Protein AF-A0A8F9XMP9-F1 (afdb_monomer_lite)

Secondary structure (DSSP, 8-state):
--------SSHHHHHHSSTTS--------------S-------SEEEE-TT--EEETTEEE--SS-EEEE-HHHHHHHHHHHHHHHHHHHHHHHHT-

pLDDT: mean 76.73, std 20.65, range [41.66, 98.12]

Organism: NCBI:txid2862869

Radius of gyration: 33.9 Å; chains: 1; bounding box: 42×20×126 Å

Sequence (97 aa):
MKPRSSCSAITLTMMLSVLLTGCGSVSSGPKASPSAPLNIYQPRVLLLKAGQPIQTAAGIYTPQTDETWHSPAAFEALEQETLNLSAALAQERARTK

Foldseek 3Di:
DDDDDDPDDPVVVVVVVVVVPDPPPPPPPPPDDVDDPPPPDDDQKDWAAAQDWDQDPVGIDGHNHTDIDGDPVVVVVVVVVVVVVVVVVVVVVVVVD

Structure (mmCIF, N/CA/C/O backbone):
data_AF-A0A8F9XMP9-F1
#
_entry.id   AF-A0A8F9XMP9-F1
#
loop_
_atom_site.group_PDB
_atom_site.id
_atom_site.type_symbol
_atom_site.label_atom_id
_atom_site.label_alt_id
_atom_site.label_comp_id
_atom_site.label_asym_id
_atom_site.label_entity_id
_atom_site.label_seq_id
_atom_site.pdbx_PDB_ins_code
_atom_site.Cartn_x
_atom_site.Cartn_y
_atom_site.Cartn_z
_atom_site.occupancy
_atom_site.B_iso_or_equiv
_atom_site.auth_seq_id
_atom_site.auth_comp_id
_atom_site.auth_asym_id
_atom_site.auth_atom_id
_atom_site.pdbx_PDB_model_num
ATOM 1 N N . MET A 1 1 ? -15.083 9.867 95.010 1.00 41.66 1 MET A N 1
ATOM 2 C CA . MET A 1 1 ? -15.404 9.136 93.760 1.00 41.66 1 MET A CA 1
ATOM 3 C C . MET A 1 1 ? -15.043 10.037 92.585 1.00 41.66 1 MET A C 1
ATOM 5 O O . MET A 1 1 ? -15.247 11.237 92.682 1.00 41.66 1 MET A O 1
ATOM 9 N N . LYS A 1 2 ? -14.378 9.493 91.562 1.00 45.03 2 LYS A N 1
ATOM 10 C CA . LYS A 1 2 ? -13.570 10.215 90.563 1.00 45.03 2 LYS A CA 1
ATOM 11 C C . LYS A 1 2 ? -14.203 10.015 89.177 1.00 45.03 2 LYS A C 1
ATOM 13 O O . LYS A 1 2 ? -14.421 8.854 88.835 1.00 45.03 2 LYS A O 1
ATOM 18 N N . PRO A 1 3 ? -14.483 11.053 88.371 1.00 48.00 3 PRO A N 1
ATOM 19 C CA . PRO A 1 3 ? -14.897 10.840 86.990 1.00 48.00 3 PRO A CA 1
ATOM 20 C C . PRO A 1 3 ? -13.662 10.608 86.106 1.00 48.00 3 PRO A C 1
ATOM 22 O O . PRO A 1 3 ? -12.705 11.382 86.132 1.00 48.00 3 PRO A O 1
ATOM 25 N N . ARG A 1 4 ? -13.674 9.527 85.322 1.00 50.19 4 ARG A N 1
ATOM 26 C CA . ARG A 1 4 ? -12.771 9.313 84.183 1.00 50.19 4 ARG A CA 1
ATOM 27 C C . ARG A 1 4 ? -13.602 9.516 82.922 1.00 50.19 4 ARG A C 1
ATOM 29 O O . ARG A 1 4 ? -14.479 8.706 82.650 1.00 50.19 4 ARG A O 1
ATOM 36 N N . SER A 1 5 ? -13.353 10.607 82.200 1.00 51.59 5 SER A N 1
ATOM 37 C CA . SER A 1 5 ? -14.007 10.889 80.921 1.00 51.59 5 SER A CA 1
ATOM 38 C C . SER A 1 5 ? -13.043 10.549 79.785 1.00 51.59 5 SER A C 1
ATOM 40 O O . SER A 1 5 ? -11.973 11.145 79.662 1.00 51.59 5 SER A O 1
ATOM 42 N N . SER A 1 6 ? -13.400 9.527 79.014 1.00 52.97 6 SER A N 1
ATOM 43 C CA . SER A 1 6 ? -12.620 8.961 77.916 1.00 52.97 6 SER A CA 1
ATOM 44 C C . SER A 1 6 ? -12.798 9.800 76.650 1.00 52.97 6 SER A C 1
ATOM 46 O O . SER A 1 6 ? -13.744 9.602 75.896 1.00 52.97 6 SER A O 1
ATOM 48 N N . CYS A 1 7 ? -11.876 10.728 76.401 1.00 54.25 7 CYS A N 1
ATOM 49 C CA . CYS A 1 7 ? -11.818 11.532 75.181 1.00 54.25 7 CYS A CA 1
ATOM 50 C C . CYS A 1 7 ? -10.607 11.077 74.350 1.00 54.25 7 CYS A C 1
ATOM 52 O O . CYS A 1 7 ? -9.551 11.699 74.395 1.00 54.25 7 CYS A O 1
ATOM 54 N N . SER A 1 8 ? -10.680 9.908 73.703 1.00 55.47 8 SER A N 1
ATOM 55 C CA . SER A 1 8 ? -9.523 9.400 72.936 1.00 55.47 8 SER A CA 1
ATOM 56 C C . SER A 1 8 ? -9.849 8.366 71.851 1.00 55.47 8 SER A C 1
ATOM 58 O O . SER A 1 8 ? -8.974 7.619 71.433 1.00 55.47 8 SER A O 1
ATOM 60 N N . ALA A 1 9 ? -11.099 8.279 71.387 1.00 51.66 9 ALA A N 1
ATOM 61 C CA . ALA A 1 9 ? -11.465 7.311 70.341 1.00 51.66 9 ALA A CA 1
ATOM 62 C C . ALA A 1 9 ? -11.846 7.957 68.999 1.00 51.66 9 ALA A C 1
ATOM 64 O O . ALA A 1 9 ? -11.686 7.330 67.960 1.00 51.66 9 ALA A O 1
ATOM 65 N N . ILE A 1 10 ? -12.306 9.213 68.995 1.00 53.25 10 ILE A N 1
ATOM 66 C CA . ILE A 1 10 ? -12.866 9.846 67.786 1.00 53.25 10 ILE A CA 1
ATOM 67 C C . ILE A 1 10 ? -11.769 10.478 66.909 1.00 53.25 10 ILE A C 1
ATOM 69 O O . ILE A 1 10 ? -11.908 10.563 65.692 1.00 53.25 10 ILE A O 1
ATOM 73 N N . THR A 1 11 ? -10.630 10.862 67.487 1.00 51.69 11 THR A N 1
ATOM 74 C CA . THR A 1 11 ? -9.548 11.533 66.746 1.00 51.69 11 THR A CA 1
ATOM 75 C C . THR A 1 11 ? -8.698 10.580 65.904 1.00 51.69 11 THR A C 1
ATOM 77 O O . THR A 1 11 ? -8.071 11.013 64.941 1.00 51.69 11 THR A O 1
ATOM 80 N N . LEU A 1 12 ? -8.677 9.282 66.232 1.00 52.22 12 LEU A N 1
ATOM 81 C CA . LEU A 1 12 ? -7.840 8.310 65.522 1.00 52.22 12 LEU A CA 1
ATOM 82 C C . LEU A 1 12 ? -8.442 7.903 64.165 1.00 52.22 12 LEU A C 1
ATOM 84 O O . LEU A 1 12 ? -7.710 7.567 63.239 1.00 52.22 12 LEU A O 1
ATOM 88 N N . THR A 1 13 ? -9.767 7.973 64.015 1.00 52.34 13 THR A N 1
ATOM 89 C CA . THR A 1 13 ? -10.454 7.510 62.799 1.00 52.34 13 THR A CA 1
ATOM 90 C C . THR A 1 13 ? -10.391 8.524 61.652 1.00 52.34 13 THR A C 1
ATOM 92 O O . THR A 1 13 ? -10.403 8.120 60.494 1.00 52.34 13 THR A O 1
ATOM 95 N N . MET A 1 14 ? -10.245 9.826 61.938 1.00 52.94 14 MET A N 1
ATOM 96 C CA . MET A 1 14 ? -10.131 10.859 60.892 1.00 52.94 14 MET A CA 1
ATOM 97 C C . MET A 1 14 ? -8.741 10.967 60.248 1.00 52.94 14 MET A C 1
ATOM 99 O O . MET A 1 14 ? -8.624 11.492 59.143 1.00 52.94 14 MET A O 1
ATOM 103 N N . MET A 1 15 ? -7.689 10.445 60.886 1.00 53.81 15 MET A N 1
ATOM 104 C CA . MET A 1 15 ? -6.337 10.458 60.306 1.00 53.81 15 MET A CA 1
ATOM 105 C C . MET A 1 15 ? -6.112 9.333 59.285 1.00 53.81 15 MET A C 1
ATOM 107 O O . MET A 1 15 ? -5.231 9.445 58.435 1.00 53.81 15 MET A O 1
ATOM 111 N N . LEU A 1 16 ? -6.928 8.272 59.307 1.00 52.31 16 LEU A N 1
ATOM 112 C CA . LEU A 1 16 ? -6.766 7.128 58.404 1.00 52.31 16 LEU A CA 1
ATOM 113 C C . LEU A 1 16 ? -7.370 7.370 57.006 1.00 52.31 16 LEU A C 1
ATOM 115 O O . LEU A 1 16 ? -6.918 6.780 56.029 1.00 52.31 16 LEU A O 1
ATOM 119 N N . SER A 1 17 ? -8.342 8.279 56.876 1.00 51.91 17 SER A N 1
ATOM 120 C CA . SER A 1 17 ? -8.987 8.608 55.593 1.00 51.91 17 SER A CA 1
ATOM 121 C C . SER A 1 17 ? -8.187 9.575 54.709 1.00 51.91 17 SER A C 1
ATOM 123 O O . SER A 1 17 ? -8.479 9.697 53.521 1.00 51.91 17 SER A O 1
ATOM 125 N N . VAL A 1 18 ? -7.163 10.246 55.248 1.00 56.19 18 VAL A N 1
ATOM 126 C CA . VAL A 1 18 ? -6.312 11.181 54.481 1.00 56.19 18 VAL A CA 1
ATOM 127 C C . VAL A 1 18 ? -5.215 10.446 53.696 1.00 56.19 18 VAL A C 1
ATOM 129 O O . VAL A 1 18 ? -4.720 10.958 52.698 1.00 56.19 18 VAL A O 1
ATOM 132 N N . LEU A 1 19 ? -4.887 9.205 54.071 1.00 55.44 19 LEU A N 1
ATOM 133 C CA . LEU A 1 19 ? -3.862 8.399 53.396 1.00 55.44 19 LEU A CA 1
ATOM 134 C C . LEU A 1 19 ? -4.349 7.707 52.109 1.00 55.44 19 LEU A C 1
ATOM 136 O O . LEU A 1 19 ? -3.518 7.245 51.332 1.00 55.44 19 LEU A O 1
ATOM 140 N N . LEU A 1 20 ? -5.664 7.644 51.850 1.00 54.25 20 LEU A N 1
ATOM 141 C CA . LEU A 1 20 ? -6.217 6.979 50.655 1.00 54.25 20 LEU A CA 1
ATOM 142 C C . LEU A 1 20 ? -6.529 7.923 49.481 1.00 54.25 20 LEU A C 1
ATOM 144 O O . LEU A 1 20 ? -6.826 7.450 48.385 1.00 54.25 20 LEU A O 1
ATOM 148 N N . THR A 1 21 ? -6.427 9.239 49.666 1.00 61.00 21 THR A N 1
ATOM 149 C CA . THR A 1 21 ? -6.742 10.218 48.614 1.00 61.00 21 THR A CA 1
ATOM 150 C C . THR A 1 21 ? -5.454 10.854 48.108 1.00 61.00 21 THR A C 1
ATOM 152 O O . THR A 1 21 ? -5.052 11.913 48.579 1.00 61.00 21 THR A O 1
ATOM 155 N N . GLY A 1 22 ? -4.773 10.196 47.162 1.00 52.31 22 GLY A N 1
ATOM 156 C CA . GLY A 1 22 ? -3.568 10.796 46.585 1.00 52.31 22 GLY A CA 1
ATOM 157 C C . GLY A 1 22 ? -2.714 9.990 45.608 1.00 52.31 22 GLY A C 1
ATOM 158 O O . GLY A 1 22 ? -1.637 10.466 45.280 1.00 52.31 22 GLY A O 1
ATOM 159 N N . CYS A 1 23 ? -3.133 8.831 45.087 1.00 52.75 23 CYS A N 1
ATOM 160 C CA . CYS A 1 23 ? -2.501 8.274 43.877 1.00 52.75 23 CYS A CA 1
ATOM 161 C C . CYS A 1 23 ? -3.135 8.896 42.625 1.00 52.75 23 CYS A C 1
ATOM 163 O O . CYS A 1 23 ? -3.733 8.221 41.794 1.00 52.75 23 CYS A O 1
ATOM 165 N N . GLY A 1 24 ? -3.017 10.218 42.501 1.00 51.66 24 GLY A N 1
ATOM 166 C CA . GLY A 1 24 ? -3.131 10.883 41.212 1.00 51.66 24 GLY A CA 1
ATOM 167 C C . GLY A 1 24 ? -1.841 10.620 40.451 1.00 51.66 24 GLY A C 1
ATOM 168 O O . GLY A 1 24 ? -0.913 11.422 40.515 1.00 51.66 24 GLY A O 1
ATOM 169 N N . SER A 1 25 ? -1.754 9.478 39.771 1.00 52.19 25 SER A N 1
ATOM 170 C CA . SER A 1 25 ? -0.719 9.246 38.770 1.00 52.19 25 SER A CA 1
ATOM 171 C C . SER A 1 25 ? -0.938 10.237 37.631 1.00 52.19 25 SER A C 1
ATOM 173 O O . SER A 1 25 ? -1.598 9.940 36.641 1.00 52.19 25 SER A O 1
ATOM 175 N N . VAL A 1 26 ? -0.367 11.433 37.758 1.00 54.59 26 VAL A N 1
ATOM 176 C CA . VAL A 1 26 ? 0.071 12.173 36.582 1.00 54.59 26 VAL A CA 1
ATOM 177 C C . VAL A 1 26 ? 1.132 11.295 35.939 1.00 54.59 26 VAL A C 1
ATOM 179 O O . VAL A 1 26 ? 2.277 11.247 36.381 1.00 54.59 26 VAL A O 1
ATOM 182 N N . SER A 1 27 ? 0.734 10.504 34.943 1.00 49.75 27 SER A N 1
ATOM 183 C CA . SER A 1 27 ? 1.703 9.849 34.084 1.00 49.75 27 SER A CA 1
ATOM 184 C C . SER A 1 27 ? 2.456 10.967 33.371 1.00 49.75 27 SER A C 1
ATOM 186 O O . SER A 1 27 ? 2.009 11.491 32.349 1.00 49.75 27 SER A O 1
ATOM 188 N N . SER A 1 28 ? 3.608 11.352 33.907 1.00 53.50 28 SER A N 1
ATOM 189 C CA . SER A 1 28 ? 4.713 11.793 33.079 1.00 53.50 28 SER A CA 1
ATOM 190 C C . SER A 1 28 ? 5.041 10.606 32.179 1.00 53.50 28 SER A C 1
ATOM 192 O O . SER A 1 28 ? 5.873 9.760 32.501 1.00 53.50 28 SER A O 1
ATOM 194 N N . GLY A 1 29 ? 4.309 10.499 31.064 1.00 49.75 29 GLY A N 1
ATOM 195 C CA . GLY A 1 29 ? 4.688 9.613 29.976 1.00 49.75 29 GLY A CA 1
ATOM 196 C C . GLY A 1 29 ? 6.168 9.861 29.688 1.00 49.75 29 GLY A C 1
ATOM 197 O O . GLY A 1 29 ? 6.609 11.015 29.794 1.00 49.75 29 GLY A O 1
ATOM 198 N N . PRO A 1 30 ? 6.961 8.813 29.415 1.00 48.94 30 PRO A N 1
ATOM 199 C CA . PRO A 1 30 ? 8.372 8.995 29.140 1.00 48.94 30 PRO A CA 1
ATOM 200 C C . PRO A 1 30 ? 8.471 10.049 28.042 1.00 48.94 30 PRO A C 1
ATOM 202 O O . PRO A 1 30 ? 7.923 9.863 26.954 1.00 48.94 30 PRO A O 1
ATOM 205 N N . LYS A 1 31 ? 9.109 11.190 28.349 1.00 47.47 31 LYS A N 1
ATOM 206 C CA . LYS A 1 31 ? 9.568 12.113 27.312 1.00 47.47 31 LYS A CA 1
ATOM 207 C C . LYS A 1 31 ? 10.317 11.220 26.350 1.00 47.47 31 LYS A C 1
ATOM 209 O O . LYS A 1 31 ? 11.303 10.609 26.766 1.00 47.47 31 LYS A O 1
ATOM 214 N N . ALA A 1 32 ? 9.785 11.074 25.139 1.00 49.41 32 ALA A N 1
ATOM 215 C CA . ALA A 1 32 ? 10.449 10.334 24.096 1.00 49.41 32 ALA A CA 1
ATOM 216 C C . ALA A 1 32 ? 11.866 10.906 24.026 1.00 49.41 32 ALA A C 1
ATOM 218 O O . ALA A 1 32 ? 12.085 12.036 23.589 1.00 49.41 32 ALA A O 1
ATOM 219 N N . SER A 1 33 ? 12.819 10.126 24.541 1.00 48.97 33 SER A N 1
ATOM 220 C CA . SER A 1 33 ? 14.196 10.154 24.079 1.00 48.97 33 SER A CA 1
ATOM 221 C C . SER A 1 33 ? 14.127 10.225 22.552 1.00 48.97 33 SER A C 1
ATOM 223 O O . SER A 1 33 ? 13.176 9.649 22.011 1.00 48.97 33 SER A O 1
ATOM 225 N N . PRO A 1 34 ? 15.036 10.914 21.842 1.00 51.84 34 PRO A N 1
ATOM 226 C CA . PRO A 1 34 ? 15.100 10.832 20.387 1.00 51.84 34 PRO A CA 1
ATOM 227 C C . PRO A 1 34 ? 15.375 9.367 20.039 1.00 51.84 34 PRO A C 1
ATOM 229 O O . PRO A 1 34 ? 16.511 8.903 19.993 1.00 51.84 34 PRO A O 1
ATOM 232 N N . SER A 1 35 ? 14.294 8.598 19.964 1.00 50.62 35 SER A N 1
ATOM 233 C CA . SER A 1 35 ? 14.305 7.160 19.907 1.00 50.62 35 SER A CA 1
ATOM 234 C C . SER A 1 35 ? 14.844 6.851 18.539 1.00 50.62 35 SER A C 1
ATOM 236 O O . SER A 1 35 ? 14.311 7.355 17.545 1.00 50.62 35 SER A O 1
ATOM 238 N N . ALA A 1 36 ? 15.884 6.022 18.503 1.00 59.62 36 ALA A N 1
ATOM 239 C CA . ALA A 1 36 ? 16.211 5.233 17.331 1.00 59.62 36 ALA A CA 1
ATOM 240 C C . ALA A 1 36 ? 14.909 4.873 16.596 1.00 59.62 36 ALA A C 1
ATOM 242 O O . ALA A 1 36 ? 13.942 4.521 17.286 1.00 59.62 36 ALA A O 1
ATOM 243 N N . PRO A 1 37 ? 14.848 5.037 15.259 1.00 56.00 37 PRO A N 1
ATOM 244 C CA . PRO A 1 37 ? 13.612 4.905 14.504 1.00 56.00 37 PRO A CA 1
ATOM 245 C C . PRO A 1 37 ? 12.931 3.622 14.950 1.00 56.00 37 PRO A C 1
ATOM 247 O O . PRO A 1 37 ? 13.488 2.532 14.817 1.00 56.00 37 PRO A O 1
ATOM 250 N N . LEU A 1 38 ? 11.780 3.787 15.599 1.00 58.94 38 LEU A N 1
ATOM 251 C CA . LEU A 1 38 ? 10.973 2.690 16.089 1.00 58.94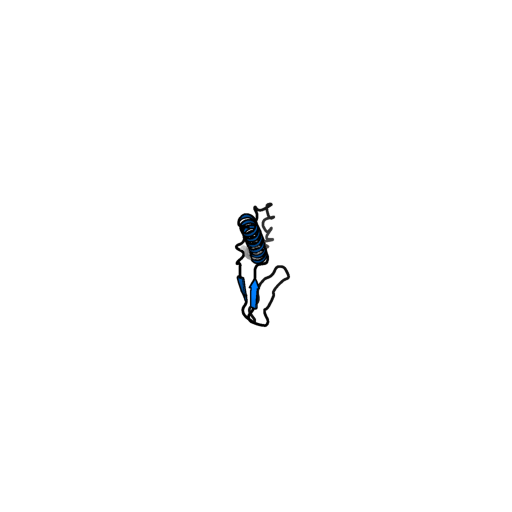 38 LEU A CA 1
ATOM 252 C C . LEU A 1 38 ? 10.607 1.921 14.823 1.00 58.94 38 LEU A C 1
ATOM 254 O O . LEU A 1 38 ? 9.780 2.383 14.039 1.00 58.94 38 LEU A O 1
ATOM 258 N N . ASN A 1 39 ? 11.311 0.816 14.565 1.00 61.53 39 ASN A N 1
ATOM 259 C CA . ASN A 1 39 ? 11.059 -0.062 13.429 1.00 61.53 39 ASN A CA 1
ATOM 260 C C . ASN A 1 39 ? 9.774 -0.836 13.737 1.00 61.53 39 ASN A C 1
ATOM 262 O O . ASN A 1 39 ? 9.784 -2.028 14.038 1.00 61.53 39 ASN A O 1
ATOM 266 N N . ILE A 1 40 ? 8.671 -0.092 13.805 1.00 70.00 40 ILE A N 1
ATOM 267 C CA . ILE A 1 40 ? 7.332 -0.622 13.958 1.00 70.00 40 ILE A CA 1
ATOM 268 C C . ILE A 1 40 ? 7.085 -1.376 12.669 1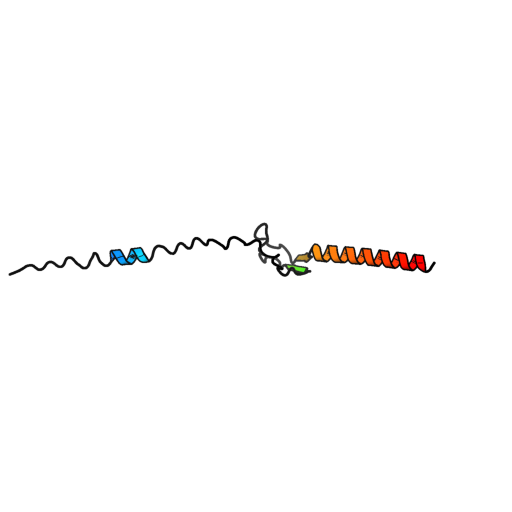.00 70.00 40 ILE A C 1
ATOM 270 O O . ILE A 1 40 ? 7.104 -0.791 11.586 1.00 70.00 40 ILE A O 1
ATOM 274 N N . TYR A 1 41 ? 6.896 -2.682 12.808 1.00 74.69 41 TYR A N 1
ATOM 275 C CA . TYR A 1 41 ? 6.552 -3.548 11.700 1.00 74.69 41 TYR A CA 1
ATOM 276 C C . TYR A 1 41 ? 5.380 -2.943 10.917 1.00 74.69 41 TYR A C 1
ATOM 278 O O . TYR A 1 41 ? 4.273 -2.813 11.441 1.00 74.69 41 TYR A O 1
ATOM 286 N N . GLN A 1 42 ? 5.641 -2.560 9.668 1.00 75.06 42 GLN A N 1
ATOM 287 C CA . GLN A 1 42 ? 4.621 -2.111 8.730 1.00 75.06 42 GLN A CA 1
ATOM 288 C C . GLN A 1 42 ? 4.365 -3.234 7.726 1.00 75.06 42 GLN A C 1
ATOM 290 O O . GLN A 1 42 ? 5.239 -3.534 6.905 1.00 75.06 42 GLN A O 1
ATOM 295 N N . PRO A 1 43 ? 3.196 -3.889 7.777 1.00 86.69 43 PRO A N 1
ATOM 296 C CA . PRO A 1 43 ? 2.870 -4.918 6.807 1.00 86.69 43 PRO A CA 1
ATOM 297 C C . PRO A 1 43 ? 2.700 -4.305 5.411 1.00 86.69 43 PRO A C 1
ATOM 299 O O . PRO A 1 43 ? 2.216 -3.185 5.254 1.00 86.69 43 PRO A O 1
ATOM 302 N N . ARG A 1 44 ? 3.058 -5.075 4.375 1.00 88.06 44 ARG A N 1
ATOM 303 C CA . ARG A 1 44 ? 2.862 -4.680 2.967 1.00 88.06 44 ARG A CA 1
ATOM 304 C C . ARG A 1 44 ? 1.382 -4.491 2.625 1.00 88.06 44 ARG A C 1
ATOM 306 O O . ARG A 1 44 ? 1.047 -3.634 1.811 1.00 88.06 44 ARG A O 1
ATOM 313 N N . VAL A 1 45 ? 0.524 -5.316 3.217 1.00 91.88 45 VAL A N 1
ATOM 314 C CA . VAL A 1 45 ? -0.923 -5.315 3.003 1.00 91.88 45 VAL 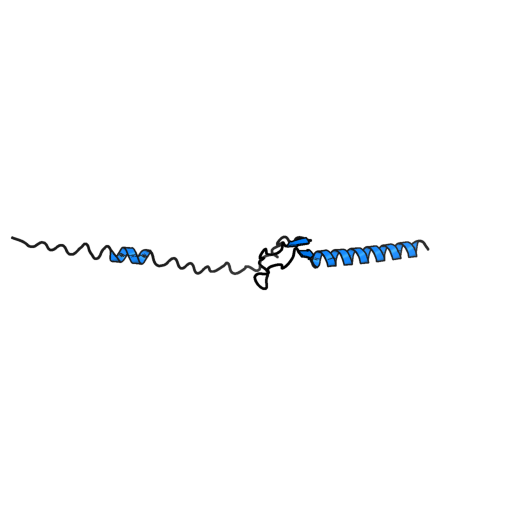A CA 1
ATOM 315 C C . VAL A 1 45 ? -1.607 -5.368 4.359 1.00 91.88 45 VAL A C 1
ATOM 317 O O . VAL A 1 45 ? -1.255 -6.201 5.195 1.00 91.88 45 VAL A O 1
ATOM 320 N N . LEU A 1 46 ? -2.589 -4.497 4.561 1.00 92.31 46 LEU A N 1
ATOM 321 C CA . LEU A 1 46 ? -3.448 -4.480 5.733 1.00 92.31 46 LEU A CA 1
ATOM 322 C C . LEU A 1 46 ? -4.881 -4.794 5.297 1.00 92.31 46 LEU A C 1
ATOM 324 O O . LEU A 1 46 ? -5.453 -4.091 4.468 1.00 92.31 46 LEU A O 1
ATOM 328 N N . LEU A 1 47 ? -5.443 -5.867 5.848 1.00 95.69 47 LEU A N 1
ATOM 329 C CA . LEU A 1 47 ? -6.825 -6.270 5.602 1.00 95.69 47 LEU A CA 1
ATOM 330 C C . LEU A 1 47 ? -7.703 -5.715 6.717 1.00 95.69 47 LEU A C 1
ATOM 332 O O . LEU A 1 47 ? -7.477 -6.011 7.890 1.00 95.69 47 LEU A O 1
ATOM 336 N N . LEU A 1 48 ? -8.703 -4.930 6.342 1.00 96.12 48 LEU A N 1
ATOM 337 C CA . LEU A 1 48 ? -9.648 -4.315 7.259 1.00 96.12 48 LEU A CA 1
ATOM 338 C C . LEU A 1 48 ? -11.024 -4.941 7.060 1.00 96.12 48 LEU A C 1
ATOM 340 O O . LEU A 1 48 ? -11.476 -5.128 5.931 1.00 96.12 48 LEU A O 1
ATOM 344 N N . LYS A 1 49 ? -11.683 -5.283 8.166 1.00 97.56 49 LYS A N 1
ATOM 345 C CA . LYS A 1 49 ? -13.037 -5.834 8.148 1.00 97.56 49 LYS A CA 1
ATOM 346 C C . LYS A 1 49 ? -14.077 -4.739 8.314 1.00 97.56 49 LYS A C 1
ATOM 348 O O . LYS A 1 49 ? -13.893 -3.826 9.122 1.00 97.56 49 LYS A O 1
ATOM 353 N N . ALA A 1 50 ? -15.178 -4.864 7.578 1.00 97.88 50 ALA A N 1
ATOM 354 C CA . ALA A 1 50 ? -16.309 -3.955 7.681 1.00 97.88 50 ALA A CA 1
ATOM 355 C C . ALA A 1 50 ? -16.781 -3.834 9.138 1.00 97.88 50 ALA A C 1
ATOM 357 O O . ALA A 1 50 ? -16.946 -4.834 9.842 1.00 97.88 50 ALA A O 1
ATOM 358 N N . GLY A 1 51 ? -16.993 -2.603 9.598 1.00 97.69 51 GLY A N 1
ATOM 359 C CA . GLY A 1 51 ? -17.473 -2.314 10.948 1.00 97.69 51 GLY A CA 1
ATOM 360 C C . GLY A 1 51 ? -16.447 -2.508 12.070 1.00 97.69 51 GLY A C 1
ATOM 361 O O . GLY A 1 51 ? -16.784 -2.246 13.222 1.00 97.69 51 GLY A O 1
ATOM 362 N N . GLN A 1 52 ? -15.208 -2.927 11.780 1.00 97.38 52 GLN A N 1
ATOM 363 C CA . GLN A 1 52 ? -14.163 -3.059 12.796 1.00 97.38 52 GLN A CA 1
ATOM 364 C C . GLN A 1 52 ? -13.430 -1.720 12.996 1.00 97.38 52 GLN A C 1
ATOM 366 O O . GLN A 1 52 ? -12.698 -1.295 12.102 1.00 97.38 52 GLN A O 1
ATOM 371 N N . PRO A 1 53 ? -13.567 -1.049 14.156 1.00 96.94 53 PRO A N 1
ATOM 372 C CA . PRO A 1 53 ? -12.871 0.206 14.398 1.00 96.94 53 PRO A CA 1
ATOM 373 C C . PRO A 1 53 ? -11.361 -0.027 14.518 1.00 96.94 53 PRO A C 1
ATOM 375 O O . PRO A 1 53 ? -10.910 -0.932 15.225 1.00 96.94 53 PRO A O 1
ATOM 378 N N . ILE A 1 54 ? -10.577 0.821 13.858 1.00 94.44 54 ILE A N 1
ATOM 379 C CA . ILE A 1 54 ? -9.116 0.821 13.921 1.00 94.44 54 ILE A CA 1
ATOM 380 C C . ILE A 1 54 ? -8.594 2.180 14.375 1.00 94.44 54 ILE A C 1
ATOM 382 O O . ILE A 1 54 ? -9.125 3.232 14.012 1.00 94.44 54 ILE A O 1
ATOM 386 N N . GLN A 1 55 ? -7.523 2.163 15.164 1.00 93.75 55 GLN A N 1
ATOM 387 C CA . GLN A 1 55 ? -6.841 3.382 15.574 1.00 93.75 55 GLN A CA 1
ATOM 388 C C . GLN A 1 55 ? -5.909 3.849 14.454 1.00 93.75 55 GLN A C 1
ATOM 390 O O . GLN A 1 55 ? -5.008 3.124 14.038 1.00 93.75 55 GLN A O 1
ATOM 395 N N . THR A 1 56 ? -6.095 5.083 14.003 1.00 91.38 56 THR A N 1
ATOM 396 C CA . THR A 1 56 ? -5.215 5.756 13.044 1.00 91.38 56 THR A CA 1
ATOM 397 C C . THR A 1 56 ? -4.608 7.007 13.679 1.00 91.38 56 THR A C 1
ATOM 399 O O . THR A 1 56 ? -5.010 7.428 14.769 1.00 91.38 56 THR A O 1
ATOM 402 N N . ALA A 1 57 ? -3.655 7.634 12.988 1.00 89.00 57 ALA A N 1
ATOM 403 C CA . ALA A 1 57 ? -3.088 8.914 13.414 1.00 89.00 57 ALA A CA 1
ATOM 404 C C . ALA A 1 57 ? -4.134 10.047 13.459 1.00 89.00 57 ALA A C 1
ATOM 406 O O . ALA A 1 57 ? -4.002 10.965 14.261 1.00 89.00 57 ALA A O 1
ATOM 407 N N . ALA A 1 58 ? -5.183 9.968 12.633 1.00 92.50 58 ALA A N 1
ATOM 408 C CA . ALA A 1 58 ? -6.259 10.959 12.578 1.00 92.50 58 ALA A CA 1
ATOM 409 C C . ALA A 1 58 ? -7.407 10.680 13.571 1.00 92.50 58 ALA A C 1
ATOM 411 O O . ALA A 1 58 ? -8.334 11.479 13.674 1.00 92.50 58 ALA A O 1
ATOM 412 N N . GLY A 1 59 ? -7.364 9.557 14.296 1.00 95.81 59 GLY A N 1
ATOM 413 C CA . GLY A 1 59 ? -8.434 9.104 15.185 1.00 95.81 59 GLY A CA 1
ATOM 414 C C . GLY A 1 59 ? -8.923 7.697 14.846 1.00 95.81 59 GLY A C 1
ATOM 415 O O . GLY A 1 59 ? -8.226 6.924 14.185 1.00 95.81 59 GLY A O 1
ATOM 416 N N . ILE A 1 60 ? -10.118 7.346 15.317 1.00 97.44 60 ILE A N 1
ATOM 417 C CA . ILE A 1 60 ? -10.721 6.038 15.046 1.00 97.44 60 ILE A CA 1
ATOM 418 C C . ILE A 1 60 ? -11.348 6.060 13.653 1.00 97.44 60 ILE A C 1
ATOM 420 O O . ILE A 1 60 ? -12.234 6.867 13.376 1.00 97.44 60 ILE A O 1
ATOM 424 N N . TYR A 1 61 ? -10.906 5.152 12.793 1.00 96.81 61 TYR A N 1
ATOM 425 C CA . TYR A 1 61 ? -11.519 4.893 11.498 1.00 96.81 61 TYR A CA 1
ATOM 426 C C . TYR A 1 61 ? -12.350 3.612 11.575 1.00 96.81 61 TYR A C 1
ATOM 428 O O . TYR A 1 61 ? -11.919 2.636 12.182 1.00 96.81 61 TYR A O 1
ATOM 436 N N . THR A 1 62 ? -13.540 3.605 10.973 1.00 97.88 62 THR A N 1
ATOM 437 C CA . THR A 1 62 ? -14.386 2.406 10.877 1.00 97.88 62 THR A CA 1
ATOM 438 C C . THR A 1 62 ? -14.672 2.131 9.400 1.00 97.88 62 THR A C 1
ATOM 440 O O . THR A 1 62 ? -15.387 2.926 8.786 1.00 97.88 62 THR A O 1
ATOM 443 N N . PRO A 1 63 ? -14.127 1.044 8.823 1.00 97.50 63 PRO A N 1
ATOM 444 C CA . PRO A 1 63 ? -14.376 0.661 7.437 1.00 97.50 63 PRO A CA 1
ATOM 445 C C . PRO A 1 63 ? -15.863 0.395 7.203 1.00 97.50 63 PRO A C 1
ATOM 447 O O . PRO A 1 63 ? -16.514 -0.276 8.010 1.00 97.50 63 PRO A O 1
ATOM 450 N N . GLN A 1 64 ? -16.410 0.898 6.096 1.00 97.75 64 GLN A N 1
ATOM 451 C CA . GLN A 1 64 ? -17.812 0.645 5.728 1.00 97.75 64 GLN A CA 1
ATOM 452 C C . GLN A 1 64 ? -17.986 -0.713 5.040 1.00 97.75 64 GLN A C 1
ATOM 454 O O . GLN A 1 64 ? -19.049 -1.328 5.125 1.00 97.75 64 GLN A O 1
ATOM 459 N N . THR A 1 65 ? -16.931 -1.189 4.386 1.00 98.12 65 THR A N 1
ATOM 460 C CA . THR A 1 65 ? -16.852 -2.476 3.692 1.00 98.12 65 THR A CA 1
ATOM 461 C C . THR A 1 65 ? -15.542 -3.174 4.049 1.00 98.12 65 THR A C 1
ATOM 463 O O . THR A 1 65 ? -14.683 -2.589 4.705 1.00 98.12 65 THR A O 1
ATOM 466 N N . ASP A 1 66 ? -15.377 -4.431 3.634 1.00 97.88 66 ASP A N 1
ATOM 467 C CA . ASP A 1 66 ? -14.070 -5.084 3.708 1.00 97.88 66 ASP A CA 1
ATOM 468 C C . ASP A 1 66 ? -13.098 -4.348 2.774 1.00 97.88 66 ASP A C 1
ATOM 470 O O . ASP A 1 66 ? -13.384 -4.150 1.592 1.00 97.88 66 ASP A O 1
ATOM 474 N N . GLU A 1 67 ? -11.955 -3.928 3.309 1.00 97.50 67 GLU A N 1
ATOM 475 C CA . GLU A 1 67 ? -10.978 -3.102 2.603 1.00 97.50 67 GLU A CA 1
ATOM 476 C C . GLU A 1 67 ? -9.589 -3.740 2.640 1.00 97.50 67 GLU A C 1
ATOM 478 O O . GLU A 1 67 ? -9.205 -4.428 3.587 1.00 97.50 67 GLU A O 1
ATOM 483 N N . THR A 1 68 ? -8.816 -3.506 1.582 1.00 95.75 68 THR A N 1
ATOM 484 C CA . THR A 1 68 ? -7.417 -3.930 1.479 1.00 95.75 68 THR A CA 1
ATOM 485 C C . THR A 1 68 ? -6.561 -2.699 1.248 1.00 95.75 68 THR A C 1
ATOM 487 O O . THR A 1 68 ? -6.690 -2.033 0.224 1.00 95.75 68 THR A O 1
ATOM 490 N N . TRP A 1 69 ? -5.714 -2.370 2.217 1.00 93.19 69 TRP A N 1
ATOM 4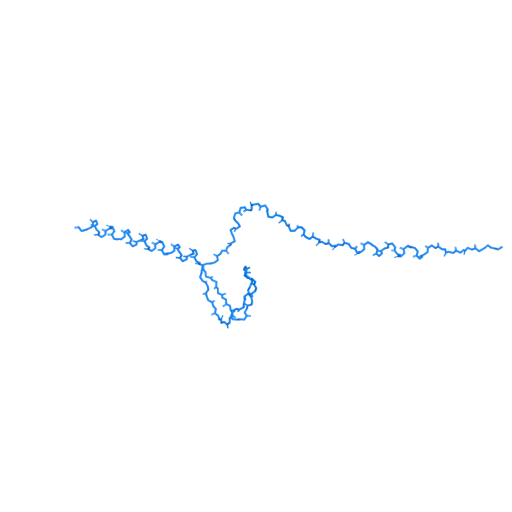91 C CA . TRP A 1 69 ? -4.822 -1.218 2.152 1.00 93.19 69 TRP A CA 1
ATOM 492 C C . TRP A 1 69 ? -3.406 -1.685 1.836 1.00 93.19 69 TRP A C 1
ATOM 494 O O . TRP A 1 69 ? -2.908 -2.650 2.421 1.00 93.19 69 TRP A O 1
ATOM 504 N N . HIS A 1 70 ? -2.745 -0.990 0.916 1.00 90.88 70 HIS A N 1
ATOM 505 C CA . HIS A 1 70 ? -1.382 -1.296 0.498 1.00 90.88 70 HIS A CA 1
ATOM 506 C C . HIS A 1 70 ? -0.407 -0.281 1.086 1.0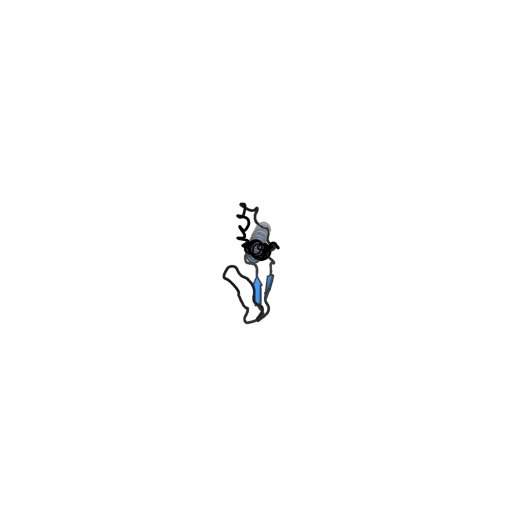0 90.88 70 HIS A C 1
ATOM 508 O O . HIS A 1 70 ? -0.678 0.918 1.085 1.00 90.88 70 HIS A O 1
ATOM 514 N N . SER A 1 71 ? 0.735 -0.762 1.576 1.00 89.38 71 SER A N 1
ATOM 515 C CA . SER A 1 71 ? 1.817 0.106 2.039 1.00 89.38 71 SER A CA 1
ATOM 516 C C . SER A 1 71 ? 2.374 0.918 0.860 1.00 89.38 71 SER A C 1
ATOM 518 O O . SER A 1 71 ? 2.859 0.305 -0.098 1.00 89.38 71 SER A O 1
ATOM 520 N N . PRO A 1 72 ? 2.366 2.265 0.930 1.00 87.69 72 PRO A N 1
ATOM 521 C CA . PRO A 1 72 ? 2.940 3.108 -0.117 1.00 87.69 72 PRO A CA 1
ATOM 522 C C . PRO A 1 72 ? 4.419 2.799 -0.356 1.00 87.69 72 PRO A C 1
ATOM 524 O O . PRO A 1 72 ? 4.820 2.555 -1.487 1.00 87.69 72 PRO A O 1
ATOM 527 N N . ALA A 1 73 ? 5.205 2.661 0.716 1.00 87.19 73 ALA A N 1
ATOM 528 C CA . ALA A 1 73 ? 6.635 2.371 0.621 1.00 87.19 73 ALA A CA 1
ATOM 529 C C . ALA A 1 73 ? 6.926 1.043 -0.103 1.00 87.19 73 ALA A C 1
ATOM 531 O O . ALA A 1 73 ? 7.862 0.943 -0.893 1.00 87.19 73 ALA A O 1
ATOM 532 N N . ALA A 1 74 ? 6.115 0.009 0.144 1.00 86.12 74 ALA A N 1
ATOM 533 C CA . ALA A 1 74 ? 6.283 -1.274 -0.532 1.00 86.12 74 ALA A CA 1
ATOM 534 C C . ALA A 1 74 ? 5.875 -1.224 -2.014 1.00 86.12 74 ALA A C 1
ATOM 536 O O . ALA A 1 74 ? 6.397 -2.007 -2.810 1.00 86.12 74 ALA A O 1
ATOM 537 N N . PHE A 1 75 ? 4.936 -0.344 -2.370 1.00 88.31 75 PHE A N 1
ATOM 538 C CA . PHE A 1 75 ? 4.529 -0.105 -3.751 1.00 88.31 75 PHE A CA 1
ATOM 539 C C . PHE A 1 75 ? 5.598 0.686 -4.515 1.00 88.31 75 PHE A C 1
ATOM 541 O O . PHE A 1 75 ? 6.038 0.242 -5.569 1.00 88.31 75 PHE A O 1
ATOM 548 N N . GLU A 1 76 ? 6.086 1.786 -3.943 1.00 90.88 76 GLU A N 1
ATOM 549 C CA . GLU A 1 76 ? 7.146 2.624 -4.523 1.00 90.88 76 GLU A CA 1
ATOM 550 C C . GLU A 1 76 ? 8.439 1.829 -4.757 1.00 90.88 76 GLU A C 1
ATOM 552 O O . GLU A 1 76 ? 9.046 1.911 -5.825 1.00 90.88 76 GLU A O 1
ATOM 557 N N . ALA A 1 77 ? 8.834 0.983 -3.799 1.00 90.75 77 ALA A N 1
ATOM 558 C CA . ALA A 1 77 ? 9.998 0.112 -3.962 1.00 90.75 77 ALA A CA 1
ATOM 559 C C . ALA A 1 77 ? 9.844 -0.851 -5.154 1.00 90.75 77 ALA A C 1
ATOM 561 O O . ALA A 1 77 ? 10.794 -1.063 -5.909 1.00 90.75 77 ALA A O 1
ATOM 562 N N . LEU A 1 78 ? 8.644 -1.413 -5.339 1.00 91.81 78 LEU A N 1
ATOM 563 C CA . LEU A 1 78 ? 8.349 -2.320 -6.448 1.00 91.81 78 LEU A CA 1
ATOM 564 C C . LEU A 1 78 ? 8.335 -1.586 -7.796 1.00 91.81 78 LEU A C 1
ATOM 566 O O . LEU A 1 78 ? 8.821 -2.114 -8.798 1.00 91.81 78 LEU A O 1
ATOM 570 N N . GLU A 1 79 ? 7.790 -0.372 -7.832 1.00 94.69 79 GLU A N 1
ATOM 571 C CA . GLU A 1 79 ? 7.809 0.476 -9.024 1.00 94.69 79 GLU A CA 1
ATOM 572 C C . GLU A 1 79 ? 9.250 0.766 -9.456 1.00 94.69 79 GLU A C 1
ATOM 574 O O . GLU A 1 79 ? 9.614 0.551 -10.614 1.00 94.69 79 GLU A O 1
ATOM 579 N N . GLN A 1 80 ? 10.102 1.164 -8.512 1.00 96.69 80 GLN A N 1
ATOM 580 C CA . GLN A 1 80 ? 11.497 1.474 -8.799 1.00 96.69 80 GLN A CA 1
ATOM 581 C C . GLN A 1 80 ? 12.288 0.244 -9.263 1.00 96.69 80 GLN A C 1
ATOM 583 O O . GLN A 1 80 ? 13.082 0.336 -10.201 1.00 96.69 80 GLN A O 1
ATOM 588 N N . GLU A 1 81 ? 12.043 -0.923 -8.665 1.00 96.81 81 GLU A N 1
ATOM 589 C CA . GLU A 1 81 ? 12.607 -2.193 -9.129 1.00 96.81 81 GLU A CA 1
ATOM 590 C C . GLU A 1 81 ? 12.189 -2.496 -10.574 1.00 96.81 81 GLU A C 1
ATOM 592 O O .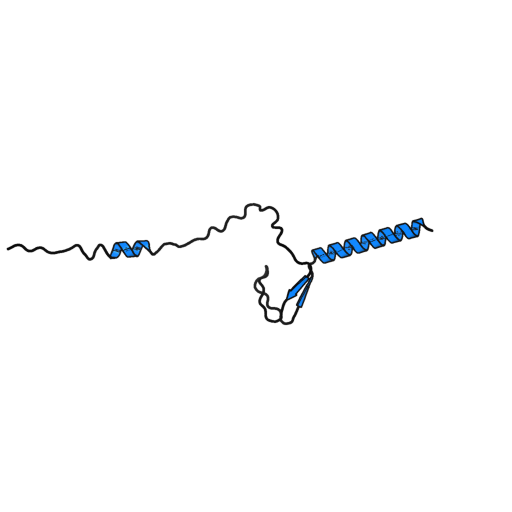 GLU A 1 81 ? 13.031 -2.804 -11.419 1.00 96.81 81 GLU A O 1
ATOM 597 N N . THR A 1 82 ? 10.903 -2.334 -10.885 1.00 96.94 82 THR A N 1
ATOM 598 C CA . THR A 1 82 ? 10.361 -2.581 -12.227 1.00 96.94 82 THR A CA 1
ATOM 599 C C . THR A 1 82 ? 10.997 -1.654 -13.264 1.00 96.94 82 THR A C 1
ATOM 601 O O . THR A 1 82 ? 11.405 -2.104 -14.339 1.00 96.94 82 THR A O 1
ATOM 604 N N . LEU A 1 83 ? 11.148 -0.369 -12.933 1.00 97.81 83 LEU A N 1
ATOM 605 C CA . LEU A 1 83 ? 11.820 0.608 -13.788 1.00 97.81 83 LEU A CA 1
ATOM 606 C C . LEU A 1 83 ? 13.284 0.226 -14.033 1.00 97.81 83 LEU A C 1
ATOM 608 O O . LEU A 1 83 ? 13.712 0.174 -15.189 1.00 97.81 83 LEU A O 1
ATOM 612 N N . ASN A 1 84 ? 14.026 -0.120 -12.981 1.00 97.94 84 ASN A N 1
ATOM 613 C CA . ASN A 1 84 ? 15.428 -0.528 -13.084 1.00 97.94 84 ASN A CA 1
ATOM 614 C C . ASN A 1 84 ? 15.601 -1.768 -13.971 1.00 97.94 84 ASN A C 1
ATOM 616 O O . ASN A 1 84 ? 16.459 -1.786 -14.856 1.00 97.94 84 ASN A O 1
ATOM 620 N N . LEU A 1 85 ? 14.760 -2.787 -13.777 1.00 97.94 85 LEU A N 1
ATOM 621 C CA . LEU A 1 85 ? 14.783 -4.008 -14.585 1.00 97.94 85 LEU A CA 1
ATOM 622 C C . LEU A 1 85 ? 14.453 -3.719 -16.052 1.00 97.94 85 LEU A C 1
ATOM 624 O O . LEU A 1 85 ? 15.120 -4.234 -16.951 1.00 97.94 85 LEU A O 1
ATOM 628 N N . SER A 1 86 ? 13.458 -2.868 -16.307 1.00 97.69 86 SER A N 1
ATOM 629 C CA . SER A 1 86 ? 13.085 -2.487 -17.671 1.00 97.69 86 SER A CA 1
ATOM 630 C C . SER A 1 86 ? 14.218 -1.746 -18.392 1.00 97.69 86 SER A C 1
ATOM 632 O O . SER A 1 86 ? 14.498 -2.029 -19.560 1.00 97.69 86 SER A O 1
ATOM 634 N N . ALA A 1 87 ? 14.924 -0.862 -17.681 1.00 97.31 87 ALA A N 1
ATOM 635 C CA . ALA A 1 87 ? 16.070 -0.129 -18.199 1.00 97.31 87 ALA A CA 1
ATOM 636 C C . ALA A 1 87 ? 17.250 -1.066 -18.501 1.00 97.31 87 ALA A C 1
ATOM 638 O O . ALA A 1 87 ? 17.805 -1.009 -19.599 1.00 97.31 87 ALA A O 1
ATOM 639 N N . ALA A 1 88 ? 17.588 -1.974 -17.580 1.00 96.94 88 ALA A N 1
ATOM 640 C CA . ALA A 1 88 ? 18.639 -2.974 -17.785 1.00 96.94 88 ALA A CA 1
ATOM 641 C C . ALA A 1 88 ? 18.345 -3.872 -19.001 1.00 96.94 88 ALA A C 1
ATOM 643 O O . ALA A 1 88 ? 19.218 -4.133 -19.828 1.00 96.94 88 ALA A O 1
ATOM 644 N N . LEU A 1 89 ? 17.089 -4.289 -19.170 1.00 97.25 89 LEU A N 1
ATOM 645 C CA . LEU A 1 89 ? 16.665 -5.094 -20.312 1.00 97.25 89 LEU A CA 1
ATOM 646 C C . LEU A 1 89 ? 16.803 -4.317 -21.633 1.00 97.25 89 LEU A C 1
ATOM 648 O O . LEU A 1 89 ? 17.283 -4.860 -22.631 1.00 97.25 89 LEU A O 1
ATOM 652 N N . ALA A 1 90 ? 16.410 -3.041 -21.654 1.00 97.06 90 ALA A N 1
ATOM 653 C CA . ALA A 1 90 ? 16.576 -2.186 -22.827 1.00 97.06 90 ALA A CA 1
ATOM 654 C C . ALA A 1 90 ? 18.055 -2.029 -23.222 1.00 97.06 90 ALA A C 1
ATOM 656 O O . ALA A 1 90 ? 18.376 -2.098 -24.410 1.00 97.06 90 ALA A O 1
ATOM 657 N N . GLN A 1 91 ? 18.948 -1.886 -22.239 1.00 96.50 91 GLN A N 1
ATOM 658 C CA . GLN A 1 91 ? 20.395 -1.831 -22.460 1.00 96.50 91 GLN A CA 1
ATOM 659 C C . GLN A 1 91 ? 20.928 -3.135 -23.061 1.00 96.50 91 GLN A C 1
ATOM 661 O O . GLN A 1 91 ? 21.641 -3.091 -24.063 1.00 96.50 91 GLN A O 1
ATOM 666 N N . GLU A 1 92 ? 20.529 -4.291 -22.526 1.00 96.75 92 GLU A N 1
ATOM 667 C CA . GLU A 1 92 ? 20.949 -5.586 -23.072 1.00 96.75 92 GLU A CA 1
ATOM 668 C C . GLU A 1 92 ? 20.484 -5.779 -24.518 1.00 96.75 92 GLU A C 1
ATOM 670 O O . GLU A 1 92 ? 21.267 -6.187 -25.374 1.00 96.75 92 GLU A O 1
ATOM 675 N N . ARG A 1 93 ? 19.243 -5.398 -24.838 1.00 96.75 93 ARG A N 1
ATOM 676 C CA . ARG A 1 93 ? 18.741 -5.449 -26.221 1.00 96.75 93 ARG A CA 1
ATOM 677 C C . ARG A 1 93 ? 19.532 -4.550 -27.166 1.00 96.75 93 ARG A C 1
ATOM 679 O O . ARG A 1 93 ? 19.767 -4.945 -28.306 1.00 96.75 93 ARG A O 1
ATOM 686 N N . ALA A 1 94 ? 19.913 -3.356 -26.713 1.00 95.50 94 ALA A N 1
ATOM 687 C CA . ALA A 1 94 ? 20.731 -2.435 -27.495 1.00 95.50 94 ALA A CA 1
ATOM 688 C C . ALA A 1 94 ? 22.157 -2.968 -27.699 1.00 95.50 94 ALA A C 1
ATOM 690 O O . ALA A 1 94 ? 22.713 -2.786 -28.772 1.00 95.50 94 ALA A O 1
ATOM 691 N N . ARG A 1 95 ? 22.718 -3.670 -26.707 1.00 94.31 95 ARG A N 1
ATOM 692 C CA . ARG A 1 95 ? 24.039 -4.313 -26.788 1.00 94.31 95 ARG A CA 1
ATOM 693 C C . ARG A 1 95 ? 24.076 -5.475 -27.783 1.00 94.31 95 ARG A C 1
ATOM 695 O O . ARG A 1 95 ? 25.115 -5.737 -28.376 1.00 94.31 95 ARG A O 1
ATOM 702 N N . THR A 1 96 ? 22.972 -6.209 -27.916 1.00 92.12 96 THR A N 1
ATOM 703 C CA . THR A 1 96 ? 22.868 -7.383 -28.803 1.00 92.12 96 THR A CA 1
ATOM 704 C C . THR A 1 96 ? 22.470 -7.059 -30.247 1.00 92.12 96 THR A C 1
ATOM 706 O O . THR A 1 96 ? 22.351 -7.983 -31.051 1.00 92.12 96 THR A O 1
ATOM 709 N N . LYS A 1 97 ? 22.217 -5.786 -30.564 1.00 70.50 97 LYS A N 1
ATOM 710 C CA . LYS A 1 97 ? 21.968 -5.298 -31.926 1.00 70.50 97 LYS A CA 1
ATOM 711 C C . LYS A 1 97 ? 23.255 -4.783 -32.549 1.00 70.50 97 LYS A C 1
ATOM 713 O O . LYS A 1 97 ? 23.390 -4.980 -33.774 1.00 70.50 97 LYS A O 1
#